Protein AF-A0A557SV27-F1 (afdb_monomer_lite)

Radius of gyration: 22.29 Å; chains: 1; bounding box: 53×57×61 Å

Structure (mmCIF, N/CA/C/O backbone):
data_AF-A0A557SV27-F1
#
_entry.id   AF-A0A557SV27-F1
#
loop_
_atom_site.group_PDB
_atom_site.id
_atom_site.type_symbol
_atom_site.label_atom_id
_atom_site.label_alt_id
_atom_site.label_comp_id
_atom_site.label_asym_id
_atom_site.label_entity_id
_atom_site.label_seq_id
_atom_site.pdbx_PDB_ins_code
_atom_site.Cartn_x
_atom_site.Cartn_y
_atom_site.Cartn_z
_atom_site.occupancy
_atom_site.B_iso_or_equiv
_atom_site.auth_seq_id
_atom_site.auth_comp_id
_atom_site.auth_asym_id
_atom_site.auth_atom_id
_atom_site.pdbx_PDB_model_num
ATOM 1 N N . MET A 1 1 ? 27.509 -30.584 -3.962 1.00 36.81 1 MET A N 1
ATOM 2 C CA . MET A 1 1 ? 26.114 -30.504 -3.483 1.00 36.81 1 MET A CA 1
ATOM 3 C C . MET A 1 1 ? 25.933 -29.155 -2.811 1.00 36.81 1 MET A C 1
ATOM 5 O O . MET A 1 1 ? 26.308 -28.991 -1.659 1.00 36.81 1 MET A O 1
ATOM 9 N N . THR A 1 2 ? 25.487 -28.157 -3.565 1.00 42.62 2 THR A N 1
ATOM 10 C CA . THR A 1 2 ? 25.115 -26.841 -3.038 1.00 42.62 2 THR A CA 1
ATOM 11 C C . THR A 1 2 ? 23.662 -26.924 -2.599 1.00 42.62 2 THR A C 1
ATOM 13 O O . THR A 1 2 ? 22.786 -27.169 -3.422 1.00 42.62 2 THR A O 1
ATOM 16 N N . ASN A 1 3 ? 23.416 -26.784 -1.298 1.00 42.44 3 ASN A N 1
ATOM 17 C CA . ASN A 1 3 ? 22.067 -26.654 -0.760 1.00 42.44 3 ASN A CA 1
ATOM 18 C C . ASN A 1 3 ? 21.475 -25.338 -1.277 1.00 42.44 3 ASN A C 1
ATOM 20 O O . ASN A 1 3 ? 21.718 -24.278 -0.700 1.00 42.44 3 ASN A O 1
ATOM 24 N N . GLU A 1 4 ? 20.729 -25.398 -2.377 1.00 45.53 4 GLU A N 1
ATOM 25 C CA . GLU A 1 4 ? 19.833 -24.320 -2.772 1.00 45.53 4 GLU A CA 1
ATOM 26 C C . GLU A 1 4 ? 18.736 -24.237 -1.713 1.00 45.53 4 GLU A C 1
ATOM 28 O O . GLU A 1 4 ? 17.783 -25.014 -1.684 1.00 45.53 4 GLU A O 1
ATOM 33 N N . VAL A 1 5 ? 18.921 -23.318 -0.766 1.00 47.03 5 VAL A N 1
ATOM 34 C CA . VAL A 1 5 ? 17.867 -22.923 0.160 1.00 47.03 5 VAL A CA 1
ATOM 35 C C . VAL A 1 5 ? 16.816 -22.222 -0.688 1.00 47.03 5 VAL A C 1
ATOM 37 O O . VAL A 1 5 ? 16.936 -21.029 -0.965 1.00 47.03 5 VAL A O 1
ATOM 40 N N . ASN A 1 6 ? 15.818 -22.981 -1.131 1.00 43.72 6 ASN A N 1
ATOM 41 C CA . ASN A 1 6 ? 14.661 -22.467 -1.843 1.00 43.72 6 ASN A CA 1
ATOM 42 C C . ASN A 1 6 ? 13.860 -21.604 -0.856 1.00 43.72 6 ASN A C 1
ATOM 44 O O . ASN A 1 6 ? 13.035 -22.088 -0.083 1.00 43.72 6 ASN A O 1
ATOM 48 N N . ARG A 1 7 ? 14.234 -20.326 -0.752 1.00 56.03 7 ARG A N 1
ATOM 49 C CA . ARG A 1 7 ? 13.518 -19.350 0.064 1.00 56.03 7 ARG A CA 1
ATOM 50 C C . ARG A 1 7 ? 12.345 -18.873 -0.773 1.00 56.03 7 ARG A C 1
ATOM 52 O O . ARG A 1 7 ? 12.474 -17.900 -1.510 1.00 56.03 7 ARG A O 1
ATOM 59 N N . ASP A 1 8 ? 11.219 -19.560 -0.642 1.00 65.19 8 ASP A N 1
ATOM 60 C CA . ASP A 1 8 ? 9.940 -19.075 -1.150 1.00 65.19 8 ASP A CA 1
ATOM 61 C C . ASP A 1 8 ? 9.591 -17.780 -0.411 1.00 65.19 8 ASP A C 1
ATOM 63 O O . ASP A 1 8 ? 9.052 -17.774 0.699 1.00 65.19 8 ASP A O 1
ATOM 67 N N . PHE A 1 9 ? 9.983 -16.647 -0.988 1.00 68.44 9 PHE A N 1
ATOM 68 C CA . PHE A 1 9 ? 9.622 -15.348 -0.452 1.00 68.44 9 PHE A CA 1
ATOM 69 C C . PHE A 1 9 ? 8.210 -14.988 -0.925 1.00 68.44 9 PHE A C 1
ATOM 71 O O . PHE A 1 9 ? 7.970 -14.926 -2.132 1.00 68.44 9 PHE A O 1
ATOM 78 N N . PRO A 1 10 ? 7.267 -14.715 -0.007 1.00 81.00 10 PRO A N 1
ATOM 79 C CA . PRO A 1 10 ? 5.900 -14.405 -0.392 1.00 81.00 10 PRO A CA 1
ATOM 80 C C . PRO A 1 10 ? 5.831 -13.028 -1.057 1.00 81.00 10 PRO A C 1
ATOM 82 O O . PRO A 1 10 ? 6.252 -12.032 -0.468 1.00 81.00 10 PRO A O 1
ATOM 85 N N . LEU A 1 11 ? 5.223 -12.965 -2.245 1.00 86.69 11 LEU A N 1
ATOM 86 C CA . LEU A 1 11 ? 4.932 -11.711 -2.956 1.00 86.69 11 LEU A CA 1
ATOM 87 C C . LEU A 1 11 ? 3.959 -10.813 -2.175 1.00 86.69 11 LEU A C 1
ATOM 89 O O . LEU A 1 11 ? 4.025 -9.590 -2.253 1.00 86.69 11 LEU A O 1
ATOM 93 N N . LYS A 1 12 ? 3.081 -11.419 -1.370 1.00 91.94 12 LYS A N 1
ATOM 94 C CA . LYS A 1 12 ? 2.165 -10.739 -0.447 1.00 91.94 12 LYS A CA 1
ATOM 95 C C . LYS A 1 12 ? 2.613 -10.987 0.994 1.00 91.94 12 LYS A C 1
ATOM 97 O O . LYS A 1 12 ? 2.053 -11.851 1.675 1.00 91.94 12 LYS A O 1
ATOM 102 N N . PRO A 1 13 ? 3.666 -10.310 1.484 1.00 90.75 13 PRO A N 1
ATOM 103 C CA . PRO A 1 13 ? 4.139 -10.536 2.838 1.00 90.75 13 PRO A CA 1
ATOM 104 C C . PRO A 1 13 ? 3.052 -10.170 3.853 1.00 90.75 13 PRO A C 1
ATOM 106 O O . PRO A 1 13 ? 2.389 -9.139 3.736 1.00 90.75 13 PRO A O 1
ATOM 109 N N . SER A 1 14 ? 2.915 -10.982 4.901 1.00 91.81 14 SER A N 1
ATOM 110 C CA . SER A 1 14 ? 2.077 -10.615 6.043 1.00 91.81 14 SER A CA 1
ATOM 111 C C . SER A 1 14 ? 2.648 -9.368 6.725 1.00 91.81 14 SER A C 1
ATOM 113 O O . SER A 1 14 ? 3.847 -9.310 7.047 1.00 91.81 14 SER A O 1
ATOM 115 N N . VAL A 1 15 ? 1.794 -8.363 6.925 1.00 93.00 15 VAL A N 1
ATOM 116 C CA . VAL A 1 15 ? 2.118 -7.130 7.647 1.00 93.00 15 VAL A CA 1
ATOM 117 C C . VAL A 1 15 ? 1.097 -6.943 8.761 1.00 93.00 15 VAL A C 1
ATOM 119 O O . VAL A 1 15 ? -0.081 -6.695 8.512 1.00 93.00 15 VAL A O 1
ATOM 122 N N . ARG A 1 16 ? 1.564 -7.054 10.003 1.00 93.25 16 ARG A N 1
ATOM 123 C CA . ARG A 1 16 ? 0.795 -6.751 11.209 1.00 93.25 16 ARG A CA 1
ATOM 124 C C . ARG A 1 16 ? 1.691 -5.989 12.174 1.00 93.25 16 ARG A C 1
ATOM 126 O O . ARG A 1 16 ? 2.829 -6.394 12.407 1.00 93.25 16 ARG A O 1
ATOM 133 N N . ILE A 1 17 ? 1.197 -4.870 12.687 1.00 90.94 17 ILE A N 1
ATOM 134 C CA . ILE A 1 17 ? 1.927 -3.965 13.575 1.00 90.94 17 ILE A CA 1
ATOM 135 C C . ILE A 1 17 ? 0.939 -3.492 14.641 1.00 90.94 17 ILE A C 1
ATOM 137 O O . ILE A 1 17 ? 0.019 -2.732 14.349 1.00 90.94 17 ILE A O 1
ATOM 141 N N . GLY A 1 18 ? 1.097 -3.988 15.870 1.00 88.25 18 GLY A N 1
ATOM 142 C CA . GLY A 1 18 ? 0.111 -3.775 16.931 1.00 88.25 18 GLY A CA 1
ATOM 143 C C . GLY A 1 18 ? -1.279 -4.271 16.513 1.00 88.25 18 GLY A C 1
ATOM 144 O O . GLY A 1 18 ? -1.437 -5.416 16.070 1.00 88.25 18 GLY A O 1
ATOM 145 N N . SER A 1 19 ? -2.270 -3.389 16.627 1.00 90.75 19 SER A N 1
ATOM 146 C CA . SER A 1 19 ? -3.653 -3.638 16.202 1.00 90.75 19 SER A CA 1
ATOM 147 C C . SER A 1 19 ? -3.887 -3.398 14.709 1.00 90.75 19 SER A C 1
ATOM 149 O O . SER A 1 19 ? -4.969 -3.689 14.217 1.00 90.75 19 SER A O 1
ATOM 151 N N . TYR A 1 20 ? -2.896 -2.921 13.956 1.00 93.00 20 TYR A N 1
ATOM 152 C CA . TYR A 1 20 ? -3.034 -2.723 12.517 1.00 93.00 20 TYR A CA 1
ATOM 153 C C . TYR A 1 20 ? -2.603 -3.962 11.739 1.00 93.00 20 TYR A C 1
ATOM 155 O O . TYR A 1 20 ? -1.602 -4.609 12.067 1.00 93.00 20 TYR A O 1
ATOM 163 N N . PHE A 1 21 ? -3.322 -4.277 10.668 1.00 95.12 21 PHE A N 1
ATOM 164 C CA . PHE A 1 21 ? -2.936 -5.301 9.706 1.00 95.12 21 PHE A CA 1
ATOM 165 C C . PHE A 1 21 ? -3.195 -4.829 8.280 1.00 95.12 21 PHE A C 1
ATOM 167 O O . PHE A 1 21 ? -4.160 -4.119 8.009 1.00 95.12 21 PHE A O 1
ATOM 174 N N . PHE A 1 22 ? -2.310 -5.215 7.368 1.00 96.12 22 PHE A N 1
ATOM 175 C CA . PHE A 1 22 ? -2.458 -4.894 5.957 1.00 96.12 22 PHE A CA 1
ATOM 176 C C . PHE A 1 22 ? -3.243 -5.998 5.255 1.00 96.12 22 PHE A C 1
ATOM 178 O O . PHE A 1 22 ? -2.854 -7.169 5.300 1.00 96.12 22 PHE A O 1
ATOM 185 N N . LYS A 1 23 ? -4.339 -5.620 4.603 1.00 96.31 23 LYS A N 1
ATOM 186 C CA . LYS A 1 23 ? -5.125 -6.490 3.738 1.00 96.31 23 LYS A CA 1
ATOM 187 C C . LYS A 1 23 ? -4.741 -6.199 2.293 1.00 96.31 23 LYS A C 1
ATOM 189 O O . LYS A 1 23 ? -5.040 -5.125 1.779 1.00 96.31 23 LYS A O 1
ATOM 194 N N . TRP A 1 24 ? -4.093 -7.167 1.655 1.00 96.00 24 TRP A N 1
ATOM 195 C CA . TRP A 1 24 ? -3.789 -7.115 0.227 1.00 96.00 24 TRP A CA 1
ATOM 196 C C . TRP A 1 24 ? -5.070 -7.072 -0.610 1.00 96.00 24 TRP A C 1
ATOM 198 O O . TRP A 1 24 ? -6.106 -7.591 -0.189 1.00 96.00 24 TRP A O 1
ATOM 208 N N . SER A 1 25 ? -4.999 -6.460 -1.788 1.00 94.31 25 SER A N 1
ATOM 209 C CA . SER A 1 25 ? -6.075 -6.537 -2.769 1.00 94.31 25 SER A CA 1
ATOM 210 C C . SER A 1 25 ? -6.218 -7.977 -3.278 1.00 94.31 25 SER A C 1
ATOM 212 O O . SER A 1 25 ? -5.272 -8.766 -3.307 1.00 94.31 25 SER A O 1
ATOM 214 N N . ASP A 1 26 ? -7.412 -8.358 -3.714 1.00 89.38 26 ASP A N 1
ATOM 215 C CA . ASP A 1 26 ? -7.598 -9.689 -4.299 1.00 89.38 26 ASP A CA 1
ATOM 216 C C . ASP A 1 26 ? -6.991 -9.763 -5.713 1.00 89.38 26 ASP A C 1
ATOM 218 O O . ASP A 1 26 ? -6.515 -10.813 -6.137 1.00 89.38 26 ASP A O 1
ATOM 222 N N . ASN A 1 27 ? -6.916 -8.618 -6.404 1.00 86.19 27 ASN A N 1
ATOM 223 C CA . ASN A 1 27 ? -6.491 -8.516 -7.803 1.00 86.19 27 ASN A CA 1
ATOM 224 C C . ASN A 1 27 ? -5.009 -8.139 -7.992 1.00 86.19 27 ASN A C 1
ATOM 226 O O . ASN A 1 27 ? -4.564 -8.005 -9.130 1.00 86.19 27 ASN A O 1
ATOM 230 N N . ASP A 1 28 ? -4.246 -7.916 -6.916 1.00 83.06 28 ASP A N 1
ATOM 231 C CA . ASP A 1 28 ? -2.841 -7.504 -7.022 1.00 83.06 28 ASP A CA 1
ATOM 232 C C . ASP A 1 28 ? -1.860 -8.691 -7.041 1.00 83.06 28 ASP A C 1
ATOM 234 O O . ASP A 1 28 ? -2.143 -9.766 -6.509 1.00 83.06 28 ASP A O 1
ATOM 238 N N . TYR A 1 29 ? -0.677 -8.473 -7.625 1.00 83.12 29 TYR A N 1
ATOM 239 C CA . TYR A 1 29 ? 0.414 -9.458 -7.692 1.00 83.12 29 TYR A CA 1
ATOM 240 C C . TYR A 1 29 ? 1.388 -9.391 -6.503 1.00 83.12 29 TYR A C 1
ATOM 242 O O . TYR A 1 29 ? 2.344 -10.161 -6.445 1.00 83.12 29 TYR A O 1
ATOM 250 N N . GLY A 1 30 ? 1.161 -8.493 -5.548 1.00 89.06 30 GLY A N 1
ATOM 251 C CA . GLY A 1 30 ? 2.041 -8.223 -4.425 1.00 89.06 30 GLY A CA 1
ATOM 252 C C . GLY A 1 30 ? 3.166 -7.247 -4.763 1.00 89.06 30 GLY A C 1
ATOM 253 O O . GLY A 1 30 ? 3.048 -6.363 -5.618 1.00 89.06 30 GLY A O 1
ATOM 254 N N . ILE A 1 31 ? 4.272 -7.409 -4.048 1.00 92.06 31 ILE A N 1
ATOM 255 C CA . ILE A 1 31 ? 5.509 -6.644 -4.194 1.00 92.06 31 ILE A CA 1
ATOM 256 C C . ILE A 1 31 ? 6.696 -7.590 -4.340 1.00 92.06 31 ILE A C 1
ATOM 258 O O . ILE A 1 31 ? 6.636 -8.765 -3.967 1.00 92.06 31 ILE A O 1
ATOM 262 N N . CYS A 1 32 ? 7.807 -7.069 -4.854 1.00 91.06 32 CYS A N 1
ATOM 263 C CA . CYS A 1 32 ? 9.027 -7.858 -4.948 1.00 91.06 32 CYS A CA 1
ATOM 264 C C . CYS A 1 32 ? 9.509 -8.267 -3.537 1.00 91.06 32 CYS A C 1
ATOM 266 O O . CYS A 1 32 ? 9.433 -7.470 -2.594 1.00 91.06 32 CYS A O 1
ATOM 268 N N . PRO A 1 33 ? 10.071 -9.470 -3.334 1.00 91.12 33 PRO A N 1
ATOM 269 C CA . PRO A 1 33 ? 10.657 -9.846 -2.048 1.00 91.12 33 PRO A CA 1
ATOM 270 C C . PRO A 1 33 ? 11.665 -8.830 -1.489 1.00 91.12 33 PRO A C 1
ATOM 272 O O . PRO A 1 33 ? 11.671 -8.560 -0.287 1.00 91.12 33 PRO A O 1
ATOM 275 N N . SER A 1 34 ? 12.465 -8.198 -2.356 1.00 92.12 34 SER A N 1
ATOM 276 C CA . SER A 1 34 ? 13.435 -7.161 -1.974 1.00 92.12 34 SER A CA 1
ATOM 277 C C . SER A 1 34 ? 12.786 -5.866 -1.465 1.00 92.12 34 SER A C 1
ATOM 279 O O . SER A 1 34 ? 13.410 -5.105 -0.723 1.00 92.12 34 SER A O 1
ATOM 281 N N . GLU A 1 35 ? 11.529 -5.619 -1.829 1.00 93.44 35 GLU A N 1
ATOM 282 C CA . GLU A 1 35 ? 10.732 -4.454 -1.438 1.00 93.44 35 GLU A CA 1
ATOM 283 C C . GLU A 1 35 ? 10.062 -4.644 -0.068 1.00 93.44 35 GLU A C 1
ATOM 285 O O . GLU A 1 35 ? 9.736 -3.673 0.618 1.00 93.44 35 GLU A O 1
ATOM 290 N N . SER A 1 36 ? 9.899 -5.894 0.374 1.00 92.94 36 SER A N 1
ATOM 291 C CA . SER A 1 36 ? 9.094 -6.259 1.545 1.00 92.94 36 SER A CA 1
ATOM 292 C C . SER A 1 36 ? 9.514 -5.554 2.835 1.00 92.94 36 SER A C 1
ATOM 294 O O . SER A 1 36 ? 8.664 -5.107 3.607 1.00 92.94 36 SER A O 1
ATOM 296 N N . SER A 1 37 ? 10.820 -5.444 3.089 1.00 93.44 37 SER A N 1
ATOM 297 C CA . SER A 1 37 ? 11.332 -4.774 4.291 1.00 93.44 37 SER A CA 1
ATOM 298 C C . SER A 1 37 ? 11.035 -3.272 4.267 1.00 93.44 37 SER A C 1
ATOM 300 O O . SER A 1 37 ? 10.540 -2.718 5.250 1.00 93.44 37 SER A O 1
ATOM 302 N N . ALA A 1 38 ? 11.262 -2.624 3.121 1.00 95.06 38 ALA A N 1
ATOM 303 C CA . ALA A 1 38 ? 10.998 -1.202 2.945 1.00 95.06 38 ALA A CA 1
ATOM 304 C C . ALA A 1 38 ? 9.504 -0.888 3.090 1.00 95.06 38 ALA A C 1
ATOM 306 O O . ALA A 1 38 ? 9.144 0.026 3.828 1.00 95.06 38 ALA A O 1
ATOM 307 N N . PHE A 1 39 ? 8.636 -1.701 2.485 1.00 95.62 39 PHE A N 1
ATOM 308 C CA . PHE A 1 39 ? 7.188 -1.551 2.598 1.00 95.62 39 PHE A CA 1
ATOM 309 C C . PHE A 1 39 ? 6.693 -1.703 4.046 1.00 95.62 39 PHE A C 1
ATOM 311 O O . PHE A 1 39 ? 5.962 -0.853 4.555 1.00 95.62 39 PHE A O 1
ATOM 318 N N . LYS A 1 40 ? 7.159 -2.733 4.767 1.00 95.00 40 LYS A N 1
ATOM 319 C CA . LYS A 1 40 ? 6.837 -2.917 6.195 1.00 95.00 40 LYS A CA 1
ATOM 320 C C . LYS A 1 40 ? 7.311 -1.744 7.049 1.00 95.00 40 LYS A C 1
ATOM 322 O O . LYS A 1 40 ? 6.606 -1.323 7.965 1.00 95.00 40 LYS A O 1
ATOM 327 N N . ASN A 1 41 ? 8.502 -1.221 6.765 1.00 95.50 41 ASN A N 1
ATOM 328 C CA . ASN A 1 41 ? 9.048 -0.068 7.474 1.00 95.50 41 ASN A CA 1
ATOM 329 C C . ASN A 1 41 ? 8.250 1.202 7.180 1.00 95.50 41 ASN A C 1
ATOM 331 O O . ASN A 1 41 ? 8.012 1.975 8.104 1.00 95.50 41 ASN A O 1
ATOM 335 N N . PHE A 1 42 ? 7.801 1.393 5.939 1.00 95.62 42 PHE A N 1
ATOM 336 C CA . PHE A 1 42 ? 6.935 2.504 5.571 1.00 95.62 42 PHE A CA 1
ATOM 337 C C . PHE A 1 42 ? 5.640 2.480 6.390 1.00 95.62 42 PHE A C 1
ATOM 339 O O . PHE A 1 42 ? 5.370 3.438 7.110 1.00 95.62 42 PHE A O 1
ATOM 346 N N . ILE A 1 43 ? 4.916 1.355 6.410 1.00 95.00 43 ILE A N 1
ATOM 347 C CA . ILE A 1 43 ? 3.696 1.210 7.226 1.00 95.00 43 ILE A CA 1
ATOM 348 C C . ILE A 1 43 ? 3.993 1.476 8.709 1.00 95.00 43 ILE A C 1
ATOM 350 O O . ILE A 1 43 ? 3.262 2.220 9.360 1.00 95.00 43 ILE A O 1
ATOM 354 N N . ARG A 1 44 ? 5.095 0.931 9.246 1.00 95.06 44 ARG A N 1
ATOM 355 C CA . ARG A 1 44 ? 5.477 1.143 10.653 1.00 95.06 44 ARG A CA 1
ATOM 356 C C . ARG A 1 44 ? 5.656 2.622 10.997 1.00 95.06 44 ARG A C 1
ATOM 358 O O . ARG A 1 44 ? 5.215 3.039 12.061 1.00 95.06 44 ARG A O 1
ATOM 365 N N . LYS A 1 45 ? 6.295 3.399 10.118 1.00 94.00 45 LYS A N 1
ATOM 366 C CA . LYS A 1 45 ? 6.487 4.847 10.306 1.00 94.00 45 LYS A CA 1
ATOM 367 C C . LYS A 1 45 ? 5.163 5.613 10.252 1.00 94.00 45 LYS A C 1
ATOM 369 O O . LYS A 1 45 ? 5.042 6.641 10.907 1.00 94.00 45 LYS A O 1
ATOM 374 N N . MET A 1 46 ? 4.200 5.137 9.461 1.00 91.38 46 MET A N 1
ATOM 375 C CA . MET A 1 46 ? 2.931 5.835 9.248 1.00 91.38 46 MET A CA 1
ATOM 376 C C . MET A 1 46 ? 1.921 5.614 10.373 1.00 91.38 46 MET A C 1
ATOM 378 O O . MET A 1 46 ? 1.113 6.500 10.619 1.00 91.38 46 MET A O 1
ATOM 382 N N . ILE A 1 47 ? 1.972 4.487 11.089 1.00 91.56 47 ILE A N 1
ATOM 383 C CA . ILE A 1 47 ? 1.005 4.179 12.158 1.00 91.56 47 ILE A CA 1
ATOM 384 C C . ILE A 1 47 ? 0.885 5.294 13.214 1.00 91.56 47 ILE A C 1
ATOM 386 O O . ILE A 1 47 ? -0.237 5.742 13.437 1.00 91.56 47 ILE A O 1
ATOM 390 N N . PRO A 1 48 ? 1.973 5.829 13.802 1.00 89.62 48 PRO A N 1
ATOM 391 C CA . PRO A 1 48 ? 1.853 6.928 14.765 1.00 89.62 48 PRO A CA 1
ATOM 392 C C . PRO A 1 48 ? 1.216 8.196 14.173 1.00 89.62 48 PRO A C 1
ATOM 394 O O . PRO A 1 48 ? 0.488 8.912 14.857 1.00 89.62 48 PRO A O 1
ATOM 397 N N . LEU A 1 49 ? 1.469 8.474 12.888 1.00 85.12 49 LEU A N 1
ATOM 398 C CA . LEU A 1 49 ? 0.878 9.617 12.184 1.00 85.12 49 LEU A CA 1
ATOM 399 C C . LEU A 1 49 ? -0.621 9.409 11.953 1.00 85.12 49 LEU A C 1
ATOM 401 O O . LEU A 1 49 ? -1.400 10.343 12.121 1.00 85.12 49 LEU A O 1
ATOM 405 N N . LEU A 1 50 ? -1.021 8.182 11.611 1.00 86.44 50 LEU A N 1
ATOM 406 C CA . LEU A 1 50 ? -2.421 7.793 11.470 1.00 86.44 50 LEU A CA 1
ATOM 407 C C . LEU A 1 50 ? -3.161 7.918 12.799 1.00 86.44 50 LEU A C 1
ATOM 409 O O . LEU A 1 50 ? -4.231 8.509 12.838 1.00 86.44 50 LEU A O 1
ATOM 413 N N . GLU A 1 51 ? -2.583 7.432 13.896 1.00 87.31 51 GLU A N 1
ATOM 414 C CA . GLU A 1 51 ? -3.178 7.561 15.231 1.00 87.31 51 GLU A CA 1
ATOM 415 C C . GLU A 1 51 ? -3.374 9.029 15.621 1.00 87.31 51 GLU A C 1
ATOM 417 O O . GLU A 1 51 ? -4.440 9.409 16.106 1.00 87.31 51 GLU A O 1
ATOM 422 N N . HIS A 1 52 ? -2.382 9.880 15.349 1.00 83.94 52 HIS A N 1
ATOM 423 C CA . HIS A 1 52 ? -2.501 11.315 15.583 1.00 83.94 52 HIS A CA 1
ATOM 424 C C . HIS A 1 52 ? -3.602 11.955 14.724 1.00 83.94 52 HIS A C 1
ATOM 426 O O . HIS A 1 52 ? -4.434 12.696 15.245 1.00 83.94 52 HIS A O 1
ATOM 432 N N . TYR A 1 53 ? -3.647 11.629 13.430 1.00 79.69 53 TYR A N 1
ATOM 433 C CA . TYR A 1 53 ? -4.649 12.146 12.500 1.00 79.69 53 TYR A CA 1
ATOM 434 C C . TYR A 1 53 ? -6.074 11.720 12.879 1.00 79.69 53 TYR A C 1
ATOM 436 O O . TYR A 1 53 ? -6.975 12.552 12.938 1.00 79.69 53 TYR A O 1
ATOM 444 N N . MET A 1 54 ? -6.270 10.448 13.229 1.00 78.25 54 MET A N 1
ATOM 445 C CA . MET A 1 54 ? -7.562 9.927 13.685 1.00 78.25 54 MET A CA 1
ATOM 446 C C . MET A 1 54 ? -8.019 10.576 14.985 1.00 78.25 54 MET A C 1
ATOM 448 O O . MET A 1 54 ? -9.209 10.819 15.163 1.00 78.25 54 MET A O 1
ATOM 452 N N . ASN A 1 55 ? -7.095 10.866 15.904 1.00 80.06 55 ASN A N 1
ATOM 453 C CA . ASN A 1 55 ? -7.435 11.597 17.118 1.00 80.06 55 ASN A CA 1
ATOM 454 C C . ASN A 1 55 ? -7.969 12.990 16.774 1.00 80.06 55 ASN A C 1
ATOM 456 O O . ASN A 1 55 ? -9.029 13.347 17.276 1.00 80.06 55 ASN A O 1
ATOM 460 N N . ILE A 1 56 ? -7.303 13.732 15.882 1.00 74.88 56 ILE A N 1
ATOM 461 C CA . ILE A 1 56 ? -7.769 15.052 15.425 1.00 74.88 56 ILE A CA 1
ATOM 462 C C . ILE A 1 56 ? -9.180 14.955 14.829 1.00 74.88 56 ILE A C 1
ATOM 464 O O . ILE A 1 56 ? -10.072 15.666 15.289 1.00 74.88 56 ILE A O 1
ATOM 468 N N . LEU A 1 57 ? -9.408 14.023 13.895 1.00 70.38 57 LEU A N 1
ATOM 469 C CA . LEU A 1 57 ? -10.728 13.816 13.284 1.00 70.38 57 LEU A CA 1
ATOM 470 C C . LEU A 1 57 ? -11.813 13.505 14.331 1.00 70.38 57 LEU A C 1
ATOM 472 O O . LEU A 1 57 ? -12.875 14.122 14.344 1.00 70.38 57 LEU A O 1
ATOM 476 N N . ASN A 1 58 ? -11.528 12.598 15.270 1.00 69.75 58 ASN A N 1
ATOM 477 C CA . ASN A 1 58 ? -12.474 12.217 16.324 1.00 69.75 58 ASN A CA 1
ATOM 478 C C . ASN A 1 58 ? -12.759 13.347 17.333 1.00 69.75 58 ASN A C 1
ATOM 480 O O . ASN A 1 58 ? -13.819 13.350 17.969 1.00 69.75 58 ASN A O 1
ATOM 484 N N . PHE A 1 59 ? -11.815 14.269 17.547 1.00 64.25 59 PHE A N 1
ATOM 485 C CA . PHE A 1 59 ? -12.014 15.435 18.414 1.00 64.25 59 PHE A CA 1
ATOM 486 C C . PHE A 1 59 ? -12.936 16.475 17.767 1.00 64.25 59 PHE A C 1
ATOM 488 O O . PHE A 1 59 ? -13.755 17.076 18.468 1.00 64.25 59 PHE A O 1
ATOM 495 N N . GLU A 1 60 ? -12.847 16.658 16.452 1.00 60.28 60 GLU A N 1
ATOM 496 C CA . GLU A 1 60 ? -13.686 17.605 15.712 1.00 60.28 60 GLU A CA 1
ATOM 497 C C . GLU A 1 60 ? -15.147 17.163 15.632 1.00 60.28 60 GLU A C 1
ATOM 499 O O . GLU A 1 60 ? -16.039 17.980 15.865 1.00 60.28 60 GLU A O 1
ATOM 504 N N . ASP A 1 61 ? -15.407 15.867 15.438 1.00 58.91 61 ASP A N 1
ATOM 505 C CA . ASP A 1 61 ? -16.773 15.323 15.423 1.00 58.91 61 ASP A CA 1
ATOM 506 C C . ASP A 1 61 ? -17.517 15.519 16.759 1.00 58.91 61 ASP A C 1
ATOM 508 O O . ASP A 1 61 ? -18.745 15.642 16.791 1.00 58.91 61 ASP A O 1
ATOM 512 N N . LYS A 1 62 ? -16.794 15.575 17.888 1.00 60.56 62 LYS A N 1
ATOM 513 C CA . LYS A 1 62 ? -17.385 15.777 19.226 1.00 60.56 62 LYS A CA 1
ATOM 514 C C . LYS A 1 62 ? -17.624 17.249 19.560 1.00 60.56 62 LYS A C 1
ATOM 516 O O . LYS A 1 62 ? -18.597 17.568 20.244 1.00 60.56 62 LYS A O 1
ATOM 521 N N . ASN A 1 63 ? -16.771 18.148 19.074 1.00 56.53 63 ASN A N 1
ATOM 522 C CA . ASN A 1 63 ? -16.858 19.583 19.334 1.00 56.53 63 ASN A CA 1
ATOM 523 C C . ASN A 1 63 ? -17.519 20.307 18.151 1.00 56.53 63 ASN A C 1
ATOM 525 O O . ASN A 1 63 ? -16.881 21.033 17.393 1.00 56.53 63 ASN A O 1
ATOM 529 N N . ASN A 1 64 ? -18.845 20.166 18.055 1.00 53.97 64 ASN A N 1
ATOM 530 C CA . ASN A 1 64 ? -19.734 20.764 17.041 1.00 53.97 64 ASN A CA 1
ATOM 531 C C . ASN A 1 64 ? -19.679 22.314 16.904 1.00 53.97 64 ASN A C 1
ATOM 533 O O . ASN A 1 64 ? -20.479 22.893 16.166 1.00 53.97 64 ASN A O 1
ATOM 537 N N . SER A 1 65 ? -18.774 23.008 17.606 1.00 51.97 65 SER A N 1
ATOM 538 C CA . SER A 1 65 ? -18.582 24.464 17.556 1.00 51.97 65 SER A CA 1
ATOM 539 C C . SER A 1 65 ? -17.446 24.921 16.628 1.00 51.97 65 SER A C 1
ATOM 541 O O . SER A 1 65 ? -17.443 26.081 16.224 1.00 51.97 65 SER A O 1
ATOM 543 N N . GLN A 1 66 ? -16.526 24.040 16.215 1.00 51.44 66 GLN A N 1
ATOM 544 C CA . GLN A 1 66 ? -15.438 24.361 15.273 1.00 51.44 66 GLN A CA 1
ATOM 545 C C . GLN A 1 66 ? -15.758 23.949 13.831 1.00 51.44 66 GLN A C 1
ATOM 547 O O . GLN A 1 66 ? -14.898 23.519 13.068 1.00 51.44 66 GLN A O 1
ATOM 552 N N . LYS A 1 67 ? -17.007 24.169 13.413 1.00 47.28 67 LYS A N 1
ATOM 553 C CA . LYS A 1 67 ? -17.517 23.864 12.066 1.00 47.28 67 LYS A CA 1
ATOM 554 C C . LYS A 1 67 ? -16.780 24.555 10.905 1.00 47.28 67 LYS A C 1
ATOM 556 O O . LYS A 1 67 ? -17.170 24.354 9.768 1.00 47.28 67 LYS A O 1
ATOM 561 N N . ASN A 1 68 ? -15.746 25.364 11.135 1.00 45.97 68 ASN A N 1
ATOM 562 C CA . ASN A 1 68 ? -15.172 26.233 10.105 1.00 45.97 68 ASN A CA 1
ATOM 563 C C . ASN A 1 68 ? -13.694 25.991 9.763 1.00 45.97 68 ASN A C 1
ATOM 565 O O . ASN A 1 68 ? -13.221 26.661 8.852 1.00 45.97 68 ASN A O 1
ATOM 569 N N . LEU A 1 69 ? -12.962 25.073 10.414 1.00 47.75 69 LEU A N 1
ATOM 570 C CA . LEU A 1 69 ? -11.553 24.840 10.036 1.00 47.75 69 LEU A CA 1
ATOM 571 C C . LEU A 1 69 ? -11.346 23.722 9.000 1.00 47.75 69 LEU A C 1
ATOM 573 O O . LEU A 1 69 ? -10.423 23.825 8.200 1.00 47.75 69 LEU A O 1
ATOM 577 N N . LEU A 1 70 ? -12.212 22.703 8.966 1.00 48.94 70 LEU A N 1
ATOM 578 C CA . LEU A 1 70 ? -12.057 21.520 8.097 1.00 48.94 70 LEU A CA 1
ATOM 579 C C . LEU A 1 70 ? -13.276 21.212 7.212 1.00 48.94 70 LEU A C 1
ATOM 581 O O . LEU A 1 70 ? -13.326 20.189 6.532 1.00 48.94 70 LEU A O 1
ATOM 585 N N . ASN A 1 71 ? -14.237 22.139 7.139 1.00 44.78 71 ASN A N 1
ATOM 586 C CA . ASN A 1 71 ? -15.432 22.015 6.292 1.00 44.78 71 ASN A CA 1
ATOM 587 C C . ASN A 1 71 ? -15.140 22.007 4.775 1.00 44.78 71 ASN A C 1
ATOM 589 O O . ASN A 1 71 ? -16.041 21.734 3.977 1.00 44.78 71 ASN A O 1
ATOM 593 N N . ASP A 1 72 ? -13.888 22.222 4.368 1.00 49.56 72 ASP A N 1
ATOM 594 C CA . ASP A 1 72 ? -13.418 21.854 3.037 1.00 49.56 72 ASP A CA 1
ATOM 595 C C . ASP A 1 72 ? -13.182 20.339 2.989 1.00 49.56 72 ASP A C 1
ATOM 597 O O . ASP A 1 72 ? -12.098 19.832 3.279 1.00 49.56 72 ASP A O 1
ATOM 601 N N . LYS A 1 73 ? -14.239 19.617 2.600 1.00 49.84 73 LYS A N 1
ATOM 602 C CA . LYS A 1 73 ? -14.380 18.156 2.412 1.00 49.84 73 LYS A CA 1
ATOM 603 C C . LYS A 1 73 ? -13.376 17.494 1.434 1.00 49.84 73 LYS A C 1
ATOM 605 O O . LYS A 1 73 ? -13.756 16.627 0.652 1.00 49.84 73 LYS A O 1
ATOM 610 N N . 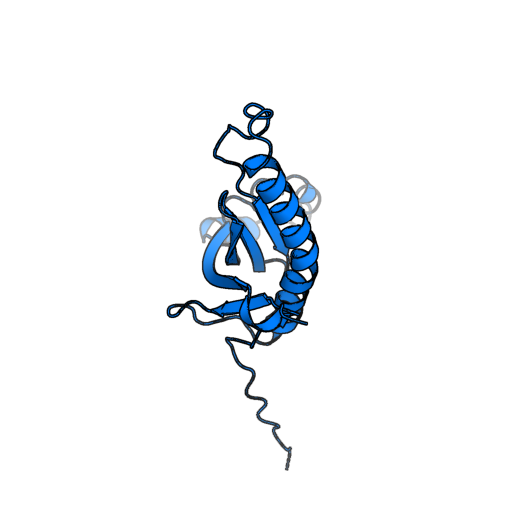LYS A 1 74 ? -12.108 17.906 1.411 1.00 54.28 74 LYS A N 1
ATOM 611 C CA . LYS A 1 74 ? -11.064 17.450 0.475 1.00 54.28 74 LYS A CA 1
ATOM 612 C C . LYS A 1 74 ? -9.696 17.242 1.127 1.00 54.28 74 LYS A C 1
ATOM 614 O O . LYS A 1 74 ? -8.682 17.276 0.433 1.00 54.28 74 LYS A O 1
ATOM 619 N N . HIS A 1 75 ? -9.632 17.035 2.438 1.00 59.53 75 HIS A N 1
ATOM 620 C CA . HIS A 1 75 ? -8.356 16.785 3.107 1.00 59.53 75 HIS A CA 1
ATOM 621 C C . HIS A 1 75 ? -7.954 15.321 2.921 1.00 59.53 75 HIS A C 1
ATOM 623 O O . HIS A 1 75 ? -8.059 14.500 3.821 1.00 59.53 75 HIS A O 1
ATOM 629 N N . HIS A 1 76 ? -7.535 15.000 1.700 1.00 75.62 76 HIS A N 1
ATOM 630 C CA . HIS A 1 76 ? -6.890 13.741 1.383 1.00 75.62 76 HIS A CA 1
ATOM 631 C C . HIS A 1 76 ? -5.401 13.864 1.687 1.00 75.62 76 HIS A C 1
ATOM 633 O O . HIS A 1 76 ? -4.721 14.723 1.121 1.00 75.62 76 HIS A O 1
ATOM 639 N N . ILE A 1 77 ? -4.878 13.004 2.556 1.00 84.88 77 ILE A N 1
ATOM 640 C CA . ILE A 1 77 ? -3.439 12.954 2.818 1.00 84.88 77 ILE A CA 1
ATOM 641 C C . ILE A 1 77 ? -2.816 11.971 1.833 1.00 84.88 77 ILE A C 1
ATOM 643 O O . ILE A 1 77 ? -3.233 10.820 1.739 1.00 84.88 77 ILE A O 1
ATOM 647 N N . CYS A 1 78 ? -1.796 12.426 1.109 1.00 90.56 78 CYS A N 1
ATOM 648 C CA . CYS A 1 78 ? -0.994 11.595 0.220 1.00 90.56 78 CYS A CA 1
ATOM 649 C C . CYS A 1 78 ? 0.461 11.639 0.685 1.00 90.56 78 CYS A C 1
ATOM 651 O O . CYS A 1 78 ? 1.071 12.709 0.716 1.00 90.56 78 CYS A O 1
ATOM 653 N N . ILE A 1 79 ? 1.014 10.485 1.050 1.00 92.31 79 ILE A N 1
ATOM 654 C CA . ILE A 1 79 ? 2.405 10.346 1.486 1.00 92.31 79 ILE A CA 1
ATOM 655 C C . ILE A 1 79 ? 3.113 9.378 0.546 1.00 92.31 79 ILE A C 1
ATOM 657 O O . ILE A 1 79 ? 2.606 8.293 0.267 1.00 92.31 79 ILE A O 1
ATOM 661 N N . VAL A 1 80 ? 4.294 9.770 0.071 1.00 93.88 80 VAL A N 1
ATOM 662 C CA . VAL A 1 80 ? 5.099 8.983 -0.868 1.00 93.88 80 VAL A CA 1
ATOM 663 C C . VAL A 1 80 ? 6.438 8.618 -0.229 1.00 93.88 80 VAL A C 1
ATOM 665 O O . VAL A 1 80 ? 7.206 9.505 0.133 1.00 93.88 80 VAL A O 1
ATOM 668 N N . GLU A 1 81 ? 6.735 7.322 -0.135 1.00 94.75 81 GLU A N 1
ATOM 669 C CA . GLU A 1 81 ? 8.040 6.790 0.278 1.00 94.75 81 GLU A CA 1
ATOM 670 C C . GLU A 1 81 ? 8.762 6.229 -0.952 1.00 94.75 81 GLU A C 1
ATOM 672 O O . GLU A 1 81 ? 8.318 5.264 -1.581 1.00 94.75 81 GLU A O 1
ATOM 677 N N . LYS A 1 82 ? 9.902 6.824 -1.300 1.00 94.25 82 LYS A N 1
ATOM 678 C CA . LYS A 1 82 ? 10.730 6.361 -2.416 1.00 94.25 82 LYS A CA 1
ATOM 679 C C . LYS A 1 82 ? 11.520 5.114 -2.004 1.00 94.25 82 LYS A C 1
ATOM 681 O O . LYS A 1 82 ? 12.307 5.177 -1.063 1.00 94.25 82 LYS A O 1
ATOM 686 N N . TYR A 1 83 ? 11.350 4.005 -2.727 1.00 93.06 83 TYR A N 1
ATOM 687 C CA . TYR A 1 83 ? 12.134 2.779 -2.524 1.00 93.06 83 TYR A CA 1
ATOM 688 C C . TYR A 1 83 ? 13.413 2.776 -3.368 1.00 93.06 83 TYR A C 1
ATOM 690 O O . TYR A 1 83 ? 14.498 2.499 -2.864 1.00 93.06 83 TYR A O 1
ATOM 698 N N . SER A 1 84 ? 13.295 3.111 -4.654 1.00 91.56 84 SER A N 1
ATOM 699 C CA . SER A 1 84 ? 14.413 3.166 -5.602 1.00 91.56 84 SER A CA 1
ATOM 700 C C . SER A 1 84 ? 14.268 4.371 -6.533 1.00 91.56 84 SER A C 1
ATOM 702 O O . SER A 1 84 ? 13.368 5.192 -6.363 1.00 91.56 84 SER A O 1
ATOM 704 N N . MET A 1 85 ? 15.148 4.519 -7.529 1.00 87.31 85 MET A N 1
ATOM 705 C CA . MET A 1 85 ? 15.004 5.586 -8.530 1.00 87.31 85 MET A CA 1
ATOM 706 C C . MET A 1 85 ? 13.653 5.542 -9.256 1.00 87.31 85 MET A C 1
ATOM 708 O O . MET A 1 85 ? 13.100 6.604 -9.539 1.00 87.31 85 MET A O 1
ATOM 712 N N . ASN A 1 86 ? 13.115 4.339 -9.476 1.00 91.19 86 ASN A N 1
ATOM 713 C CA . ASN A 1 86 ? 11.925 4.120 -10.294 1.00 91.1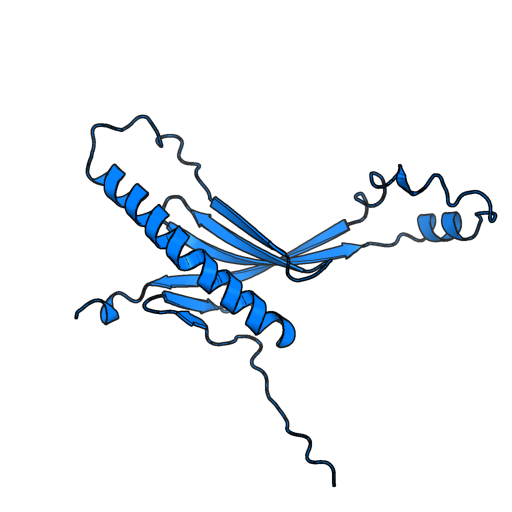9 86 ASN A CA 1
ATOM 714 C C . ASN A 1 86 ? 10.704 3.686 -9.480 1.00 91.19 86 ASN A C 1
ATOM 716 O O . ASN A 1 86 ? 9.590 3.872 -9.948 1.00 91.19 86 ASN A O 1
ATOM 720 N N . VAL A 1 87 ? 10.884 3.139 -8.275 1.00 93.81 87 VAL A N 1
ATOM 721 C CA . VAL A 1 87 ? 9.787 2.562 -7.482 1.00 93.81 87 VAL A CA 1
ATOM 722 C C . VAL A 1 87 ? 9.510 3.400 -6.240 1.00 93.81 87 VAL A C 1
ATOM 724 O O . VAL A 1 87 ? 10.432 3.752 -5.497 1.00 93.81 87 VAL A O 1
ATOM 727 N N . SER A 1 88 ? 8.233 3.682 -5.990 1.00 96.50 88 SER A N 1
ATOM 728 C CA . SER A 1 88 ? 7.750 4.366 -4.786 1.00 96.50 88 SER A CA 1
ATOM 729 C C . SER A 1 88 ? 6.504 3.686 -4.220 1.00 96.50 88 SER A C 1
ATOM 731 O O . SER A 1 88 ? 5.685 3.148 -4.964 1.00 96.50 88 SER A O 1
ATOM 733 N N . PHE A 1 89 ? 6.335 3.749 -2.903 1.00 97.00 89 PHE A N 1
ATOM 734 C CA . PHE A 1 89 ? 5.088 3.400 -2.230 1.00 97.00 89 PHE A CA 1
ATOM 735 C C . PHE A 1 89 ? 4.305 4.667 -1.929 1.00 97.00 89 PHE A C 1
ATOM 737 O O . PHE A 1 89 ? 4.871 5.665 -1.487 1.00 97.00 89 PHE A O 1
ATOM 744 N N . ILE A 1 90 ? 3.001 4.626 -2.162 1.00 96.06 90 ILE A N 1
ATOM 745 C CA . ILE A 1 90 ? 2.109 5.762 -1.955 1.00 96.06 90 ILE A CA 1
ATOM 746 C C . ILE A 1 90 ? 1.034 5.331 -0.969 1.00 96.06 90 ILE A C 1
ATOM 748 O O . ILE A 1 90 ? 0.312 4.375 -1.236 1.00 96.06 90 ILE A O 1
ATOM 752 N N . MET A 1 91 ? 0.914 6.047 0.142 1.00 95.38 91 MET A N 1
ATOM 753 C CA . MET A 1 91 ? -0.195 5.932 1.080 1.00 95.38 91 MET A CA 1
ATOM 754 C C . MET A 1 91 ? -1.174 7.076 0.835 1.00 95.38 91 MET A C 1
ATOM 756 O O . MET A 1 91 ? -0.773 8.237 0.744 1.00 95.38 91 MET A O 1
ATOM 760 N N . PHE A 1 92 ? -2.454 6.743 0.752 1.00 92.94 92 PHE A N 1
ATOM 761 C CA . PHE A 1 92 ? -3.549 7.689 0.635 1.00 92.94 92 PHE A CA 1
ATOM 762 C C . PHE A 1 92 ? -4.505 7.513 1.810 1.00 92.94 92 PHE A C 1
ATOM 764 O O . PHE A 1 92 ? -4.895 6.385 2.105 1.00 92.94 92 PHE A O 1
ATOM 771 N N . ILE A 1 93 ? -4.879 8.613 2.457 1.00 90.00 93 ILE A N 1
ATOM 772 C CA . ILE A 1 93 ? -5.862 8.641 3.540 1.00 90.00 93 ILE A CA 1
ATOM 773 C C . ILE A 1 93 ? -7.024 9.518 3.085 1.00 90.00 93 ILE A C 1
ATOM 775 O O . ILE A 1 93 ? -6.813 10.658 2.657 1.00 90.00 93 ILE A O 1
ATOM 779 N N . ASP A 1 94 ? -8.237 8.980 3.141 1.00 85.81 94 ASP A N 1
ATOM 780 C CA . ASP A 1 94 ? -9.448 9.748 2.867 1.00 85.81 94 ASP A CA 1
ATOM 781 C C . ASP A 1 94 ? -9.962 10.503 4.104 1.00 85.81 94 ASP A C 1
ATOM 783 O O . ASP A 1 94 ? -9.449 10.361 5.213 1.00 85.81 94 ASP A O 1
ATOM 787 N N . SER A 1 95 ? -10.995 11.322 3.910 1.00 78.25 95 SER A N 1
ATOM 788 C CA . SER A 1 95 ? -11.610 12.096 4.992 1.00 78.25 95 SER A CA 1
ATOM 789 C C . SER A 1 95 ? -12.307 11.235 6.052 1.00 78.25 95 SER A C 1
ATOM 791 O O . SER A 1 95 ? -12.574 11.730 7.141 1.00 78.25 95 SER A O 1
ATOM 793 N N . GLY A 1 96 ? -12.617 9.972 5.746 1.00 77.94 96 GLY A N 1
ATOM 794 C CA . GLY A 1 96 ? -13.140 8.992 6.699 1.00 77.94 96 GLY A CA 1
ATOM 795 C C . GLY A 1 96 ? -12.044 8.208 7.426 1.00 77.94 96 GLY A C 1
ATOM 796 O O . GLY A 1 96 ? -12.355 7.361 8.262 1.00 77.94 96 GLY A O 1
ATOM 797 N N . GLY A 1 97 ? -10.771 8.467 7.112 1.00 80.25 97 GLY A N 1
ATOM 798 C CA . GLY A 1 97 ? -9.626 7.768 7.676 1.00 80.25 97 GLY A CA 1
ATOM 799 C C . GLY A 1 97 ? -9.264 6.449 6.978 1.00 80.25 97 GLY A C 1
ATOM 800 O O . GLY A 1 97 ? -8.322 5.767 7.397 1.00 80.25 97 GLY A O 1
ATOM 801 N N . SER A 1 98 ? -9.953 6.068 5.901 1.00 88.00 98 SER A N 1
ATOM 802 C CA . SER A 1 98 ? -9.599 4.870 5.134 1.00 88.00 98 SER A CA 1
ATOM 803 C C . SER A 1 98 ? -8.204 5.043 4.548 1.00 88.00 98 SER A C 1
ATOM 805 O O . SER A 1 98 ? -7.917 6.040 3.885 1.00 88.00 98 SER A O 1
ATOM 807 N N . THR A 1 99 ? -7.330 4.068 4.799 1.00 93.56 99 THR A N 1
ATOM 808 C CA . THR A 1 99 ? -5.915 4.142 4.426 1.00 93.56 99 THR A CA 1
ATOM 809 C C . THR A 1 99 ? -5.588 3.096 3.364 1.00 93.56 99 THR A C 1
ATOM 811 O O . THR A 1 99 ? -5.611 1.893 3.630 1.00 93.56 99 THR A O 1
ATOM 814 N N . VAL A 1 100 ? -5.238 3.560 2.167 1.00 95.06 100 VAL A N 1
ATOM 815 C CA . VAL A 1 100 ? -4.998 2.737 0.975 1.00 95.06 100 VAL A CA 1
ATOM 816 C C . VAL A 1 100 ? -3.555 2.889 0.506 1.00 95.06 100 VAL A C 1
ATOM 818 O O . VAL A 1 100 ? -3.009 3.993 0.500 1.00 95.06 100 VAL A O 1
ATOM 821 N N . PHE A 1 101 ? -2.935 1.793 0.074 1.00 96.31 101 PHE A N 1
ATOM 822 C CA . PHE A 1 101 ? -1.559 1.773 -0.410 1.00 96.31 101 PHE A CA 1
ATOM 823 C C . PHE A 1 101 ? -1.473 1.410 -1.889 1.00 96.31 101 PHE A C 1
ATOM 825 O O . PHE A 1 101 ? -2.164 0.516 -2.378 1.00 96.31 101 PHE A O 1
ATOM 832 N N . TYR A 1 102 ? -0.549 2.065 -2.581 1.00 95.75 102 TYR A N 1
ATOM 833 C CA . TYR A 1 102 ? -0.204 1.807 -3.971 1.00 95.75 102 TYR A CA 1
ATOM 834 C C . TYR A 1 102 ? 1.303 1.615 -4.122 1.00 95.75 102 TYR A C 1
ATOM 836 O O . TYR A 1 102 ? 2.090 2.214 -3.384 1.00 95.75 102 TYR A O 1
ATOM 844 N N . ARG A 1 103 ? 1.703 0.846 -5.133 1.00 95.19 103 ARG A N 1
ATOM 845 C CA . ARG A 1 103 ? 3.064 0.860 -5.676 1.00 95.19 103 ARG A CA 1
ATOM 846 C C . ARG A 1 103 ? 3.037 1.620 -6.992 1.00 95.19 103 ARG A C 1
ATOM 848 O O . ARG A 1 103 ? 2.187 1.362 -7.842 1.00 95.19 103 ARG A O 1
ATOM 855 N N . GLU A 1 104 ? 3.946 2.569 -7.133 1.00 95.19 104 GLU A N 1
ATOM 856 C CA . GLU A 1 104 ? 4.200 3.288 -8.374 1.00 95.19 104 GLU A CA 1
ATOM 857 C C . GLU A 1 104 ? 5.562 2.870 -8.923 1.00 95.19 104 GLU A C 1
ATOM 859 O O . GLU A 1 104 ? 6.552 2.870 -8.191 1.00 95.19 104 GLU A O 1
ATOM 864 N N . GLU A 1 105 ? 5.611 2.556 -10.213 1.00 94.56 105 GLU A N 1
ATOM 865 C CA . GLU A 1 105 ? 6.844 2.327 -10.957 1.00 94.56 105 GLU A CA 1
ATOM 866 C C . GLU A 1 105 ? 6.941 3.269 -12.149 1.00 94.56 105 GLU A C 1
ATOM 868 O O . GLU A 1 105 ? 5.992 3.402 -12.918 1.00 94.56 105 GLU A O 1
ATOM 873 N N . LYS A 1 106 ? 8.090 3.927 -12.292 1.00 92.31 106 LYS A N 1
ATOM 874 C CA . LYS A 1 106 ? 8.389 4.883 -13.357 1.00 92.31 106 LYS A CA 1
ATOM 875 C C . LYS A 1 106 ? 9.299 4.245 -14.395 1.00 92.31 106 LYS A C 1
ATOM 877 O O . LYS A 1 106 ? 10.348 3.702 -14.057 1.00 92.31 106 LYS A O 1
ATOM 882 N N . PHE A 1 107 ? 8.924 4.385 -15.658 1.00 87.06 107 PHE A N 1
ATOM 883 C CA . PHE A 1 107 ? 9.662 3.875 -16.804 1.00 87.06 107 PHE A CA 1
ATOM 884 C C . PHE A 1 107 ? 10.007 5.019 -17.747 1.00 87.06 107 PHE A C 1
ATOM 886 O O . PHE A 1 107 ? 9.191 5.913 -17.975 1.00 87.06 107 PHE A O 1
ATOM 893 N N . TYR A 1 108 ? 11.205 4.964 -18.319 1.00 82.81 108 TYR A N 1
ATOM 894 C CA . TYR A 1 108 ? 11.632 5.886 -19.363 1.00 82.81 108 TYR A CA 1
ATOM 895 C C . TYR A 1 108 ? 11.316 5.264 -20.719 1.00 82.81 108 TYR A C 1
ATOM 897 O O . TYR A 1 108 ? 11.879 4.231 -21.080 1.00 82.81 108 TYR A O 1
ATOM 905 N N . VAL A 1 109 ? 10.414 5.886 -21.470 1.00 78.00 109 VAL A N 1
ATOM 906 C CA . VAL A 1 109 ? 10.099 5.488 -22.840 1.00 78.00 109 VAL A CA 1
ATOM 907 C C . VAL A 1 109 ? 11.157 6.086 -23.759 1.00 78.00 109 VAL A C 1
ATOM 909 O O . VAL A 1 109 ? 11.187 7.294 -23.999 1.00 78.00 109 VAL A O 1
ATOM 912 N N . ARG A 1 110 ? 12.056 5.247 -24.274 1.00 69.25 110 ARG A N 1
ATOM 913 C CA . ARG A 1 110 ? 12.951 5.669 -25.354 1.00 69.25 110 ARG A CA 1
ATOM 914 C C . ARG A 1 110 ? 12.162 5.764 -26.657 1.00 69.25 110 ARG A C 1
ATOM 916 O O . ARG A 1 110 ? 11.268 4.964 -26.911 1.00 69.25 110 ARG A O 1
ATOM 923 N N . SER A 1 111 ? 12.481 6.774 -27.455 1.00 63.19 111 SER A N 1
ATOM 924 C CA . SER A 1 111 ? 11.957 6.956 -28.808 1.00 63.19 111 SER A CA 1
ATOM 925 C C . SER A 1 111 ? 13.140 6.879 -29.760 1.00 63.19 111 SER A C 1
ATOM 927 O O . SER A 1 111 ? 14.133 7.556 -29.507 1.00 63.19 111 SER A O 1
ATOM 929 N N . GLU A 1 112 ? 13.021 6.129 -30.861 1.00 60.47 112 GLU A N 1
ATOM 930 C CA . GLU A 1 112 ? 14.074 5.983 -31.888 1.00 60.47 112 GLU A CA 1
ATOM 931 C C . GLU A 1 112 ? 14.603 7.335 -32.404 1.00 60.47 112 GLU A C 1
ATOM 933 O O . GLU A 1 112 ? 15.753 7.457 -32.811 1.00 60.47 112 GLU A O 1
ATOM 938 N N . LYS A 1 113 ? 13.786 8.397 -32.354 1.00 59.00 113 LYS A N 1
ATOM 939 C CA . LYS A 1 113 ? 14.206 9.753 -32.747 1.00 59.00 113 LYS A CA 1
ATOM 940 C C . LYS A 1 113 ? 15.219 10.387 -31.787 1.00 59.00 113 LYS A C 1
ATOM 942 O O . LYS A 1 113 ? 15.901 11.323 -32.186 1.00 59.00 113 LYS A O 1
ATOM 947 N N . LEU A 1 114 ? 15.266 9.940 -30.532 1.00 55.03 114 LEU A N 1
ATOM 948 C CA . LEU A 1 114 ? 16.169 10.457 -29.503 1.00 55.03 114 LEU A CA 1
ATOM 949 C C . LEU A 1 114 ? 17.536 9.762 -29.561 1.00 55.03 114 LEU A C 1
ATOM 951 O O . LEU A 1 114 ? 18.548 10.433 -29.396 1.00 55.03 114 LEU A O 1
ATOM 955 N N . ASP A 1 115 ? 17.556 8.462 -29.867 1.00 52.31 115 ASP A N 1
ATOM 956 C CA . ASP A 1 115 ? 18.787 7.666 -29.948 1.00 52.31 115 ASP A CA 1
ATOM 957 C C . ASP A 1 115 ? 19.696 8.161 -31.097 1.00 52.31 115 ASP A C 1
ATOM 959 O O . ASP A 1 115 ? 20.890 8.381 -30.899 1.00 52.31 115 ASP A O 1
ATOM 963 N N . ASN A 1 116 ? 19.113 8.514 -32.252 1.00 52.59 116 ASN A N 1
ATOM 964 C CA . ASN A 1 116 ? 19.845 9.107 -33.387 1.00 52.59 116 ASN A CA 1
ATOM 965 C C . ASN A 1 116 ? 20.446 10.503 -33.089 1.00 52.59 116 ASN A C 1
ATOM 967 O O . ASN A 1 116 ? 21.328 10.965 -33.803 1.00 52.59 116 ASN A O 1
ATOM 971 N N . LEU A 1 117 ? 19.960 11.196 -32.053 1.00 53.72 117 LEU A N 1
ATOM 972 C CA . LEU A 1 117 ? 20.440 12.518 -31.617 1.00 53.72 117 LEU A CA 1
ATOM 973 C C . LEU A 1 117 ? 21.586 12.423 -30.593 1.00 53.72 117 LEU A C 1
ATOM 975 O O . LEU A 1 117 ? 22.258 13.426 -30.328 1.00 53.72 117 LEU A O 1
ATOM 979 N N . GLU A 1 118 ? 21.778 11.249 -29.986 1.00 53.66 118 GLU A N 1
ATOM 980 C CA . GLU A 1 118 ? 22.866 10.963 -29.046 1.00 53.66 118 GLU A CA 1
ATOM 981 C C . GLU A 1 118 ? 24.104 10.397 -29.759 1.00 53.66 118 GLU A C 1
ATOM 983 O O . GLU A 1 118 ? 25.219 10.714 -29.346 1.00 53.66 118 GLU A O 1
ATOM 988 N N . GLU A 1 119 ? 23.938 9.666 -30.868 1.00 51.00 119 GLU A N 1
ATOM 989 C CA . GLU A 1 119 ? 25.057 9.143 -31.676 1.00 51.00 119 GLU A CA 1
ATOM 990 C C . GLU A 1 119 ? 25.815 10.223 -32.481 1.00 51.00 119 GLU A C 1
ATOM 992 O O . GLU A 1 119 ? 26.981 10.029 -32.816 1.00 51.00 119 GLU A O 1
ATOM 997 N N . GLU A 1 120 ? 25.214 11.392 -32.738 1.00 50.53 120 G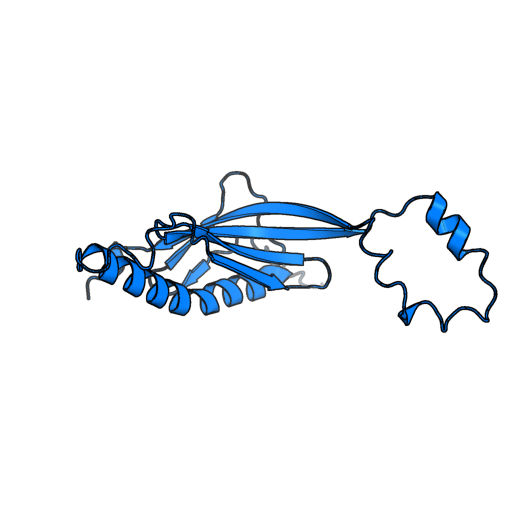LU A N 1
ATOM 998 C CA . GLU A 1 120 ? 25.847 12.497 -33.489 1.00 50.53 120 GLU A CA 1
ATOM 999 C C . GLU A 1 120 ? 26.681 13.477 -32.630 1.00 50.53 120 GLU A C 1
ATOM 1001 O O . GLU A 1 120 ? 27.219 14.457 -33.154 1.00 50.53 120 GLU A O 1
ATOM 1006 N N . LYS A 1 121 ? 26.805 13.281 -31.308 1.00 47.06 121 LYS A N 1
ATOM 1007 C CA . LYS A 1 121 ? 27.408 14.306 -30.432 1.00 47.06 121 LYS A CA 1
ATOM 1008 C C . LYS A 1 121 ? 28.898 14.111 -30.161 1.00 47.06 121 LYS A C 1
ATOM 1010 O O . LYS A 1 121 ? 29.319 13.346 -29.300 1.00 47.06 121 LYS A O 1
ATOM 1015 N N . ASP A 1 122 ? 29.657 14.949 -30.858 1.00 48.28 122 ASP A N 1
ATOM 1016 C CA . ASP A 1 122 ? 31.067 15.280 -30.674 1.00 48.28 122 ASP A CA 1
ATOM 1017 C C . ASP A 1 122 ? 31.442 15.610 -29.205 1.00 48.28 122 ASP A C 1
ATOM 1019 O O . ASP A 1 122 ? 30.662 16.199 -28.440 1.00 48.28 122 ASP A O 1
ATOM 1023 N N . HIS A 1 123 ? 32.674 15.253 -28.826 1.00 51.88 123 HIS A N 1
ATOM 1024 C CA . HIS A 1 123 ? 33.205 15.134 -27.456 1.00 51.88 123 HIS A CA 1
ATOM 1025 C C . HIS A 1 123 ? 33.201 16.419 -26.596 1.00 51.88 123 HIS A C 1
ATOM 1027 O O . HIS A 1 123 ? 33.545 16.365 -25.415 1.00 51.88 123 HIS A O 1
ATOM 1033 N N . ASN A 1 124 ? 32.778 17.568 -27.127 1.00 50.81 124 ASN A N 1
ATOM 1034 C CA . ASN A 1 124 ? 32.842 18.867 -26.443 1.00 50.81 124 ASN A CA 1
ATOM 1035 C C . ASN A 1 124 ? 31.513 19.349 -25.828 1.00 50.81 124 ASN A C 1
ATOM 1037 O O . ASN A 1 124 ? 31.469 20.428 -25.235 1.00 50.81 124 ASN A O 1
ATOM 1041 N N . THR A 1 125 ? 30.434 18.561 -25.896 1.00 47.53 125 THR A N 1
ATOM 1042 C CA . THR A 1 125 ? 29.085 19.005 -25.470 1.00 47.53 125 THR A CA 1
ATOM 1043 C C . THR A 1 125 ? 28.608 18.409 -24.137 1.00 47.53 125 THR A C 1
ATOM 1045 O O . THR A 1 125 ? 27.417 18.431 -23.830 1.00 47.53 125 THR A O 1
ATOM 1048 N N . LEU A 1 126 ? 29.516 17.893 -23.302 1.00 48.50 126 LEU A N 1
ATOM 1049 C CA . LEU A 1 126 ? 29.154 17.294 -22.006 1.00 48.50 126 LEU A CA 1
ATOM 1050 C C . LEU A 1 126 ? 28.784 18.330 -20.923 1.00 48.50 126 LEU A C 1
ATOM 1052 O O . LEU A 1 126 ? 28.159 17.990 -19.924 1.00 48.50 126 LEU A O 1
ATOM 1056 N N . VAL A 1 127 ? 29.140 19.606 -21.110 1.00 44.62 127 VAL A N 1
ATOM 1057 C CA . VAL A 1 127 ? 29.015 20.643 -20.062 1.00 44.62 127 VAL A CA 1
ATOM 1058 C C . VAL A 1 127 ? 27.641 21.341 -20.059 1.00 44.62 127 VAL A C 1
ATOM 1060 O O . VAL A 1 127 ? 27.291 22.017 -19.094 1.00 44.62 127 VAL A O 1
ATOM 1063 N N . LEU A 1 128 ? 26.807 21.148 -21.089 1.00 43.34 128 LEU A N 1
ATOM 1064 C CA . LEU A 1 128 ? 25.465 21.755 -21.159 1.00 43.34 128 LEU A CA 1
ATOM 1065 C C . LEU A 1 128 ? 24.328 20.837 -20.681 1.00 43.34 128 LEU A C 1
ATOM 1067 O O . LEU A 1 128 ? 23.237 21.328 -20.388 1.00 43.34 128 LEU A O 1
ATOM 1071 N N . GLN A 1 129 ? 24.570 19.533 -20.514 1.00 45.66 129 GLN A N 1
ATOM 1072 C CA . GLN A 1 129 ? 23.523 18.588 -20.100 1.00 45.66 129 GLN A CA 1
ATOM 1073 C C . GLN A 1 129 ? 23.065 18.764 -18.643 1.00 45.66 129 GLN A C 1
ATOM 1075 O O . GLN A 1 129 ? 21.972 18.329 -18.285 1.00 45.66 129 GLN A O 1
ATOM 1080 N N . THR A 1 130 ? 23.810 19.494 -17.810 1.00 44.62 130 THR A N 1
ATOM 1081 C CA . THR A 1 130 ? 23.386 19.829 -16.441 1.00 44.62 130 THR A CA 1
ATOM 1082 C C . THR A 1 130 ? 22.257 20.867 -16.384 1.00 44.62 130 THR A C 1
ATOM 1084 O O . THR A 1 130 ? 21.658 21.041 -15.323 1.00 44.62 130 THR A O 1
ATOM 1087 N N . ARG A 1 131 ? 21.920 21.546 -17.497 1.00 39.66 131 ARG A N 1
ATOM 1088 C CA . ARG A 1 131 ? 20.811 22.524 -17.562 1.00 39.66 131 ARG A CA 1
ATOM 1089 C C . ARG A 1 131 ? 19.506 21.984 -18.161 1.00 39.66 131 ARG A C 1
ATOM 1091 O O . ARG A 1 131 ? 18.460 22.571 -17.893 1.00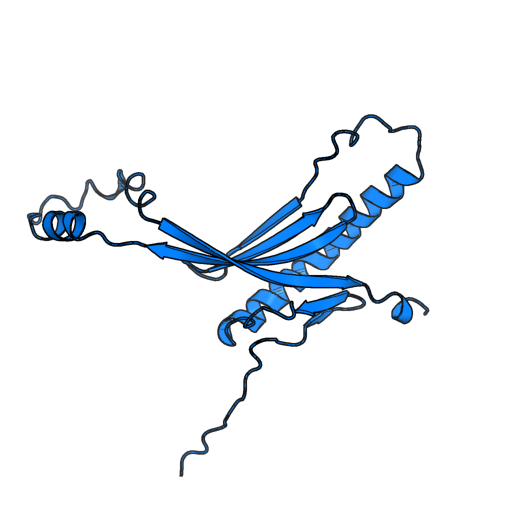 39.66 131 ARG A O 1
ATOM 1098 N N . ASP A 1 132 ? 19.529 20.844 -18.855 1.00 43.16 132 ASP A N 1
ATOM 1099 C CA . ASP A 1 132 ? 18.373 20.302 -19.595 1.00 43.16 132 ASP A CA 1
ATOM 1100 C C . ASP A 1 132 ? 17.653 19.121 -18.918 1.00 43.16 132 ASP A C 1
ATOM 1102 O O . ASP A 1 132 ? 16.913 18.363 -19.547 1.00 43.16 132 ASP A O 1
ATOM 1106 N N . ASN A 1 133 ? 17.715 19.042 -17.585 1.00 47.91 133 ASN A N 1
ATOM 1107 C CA . ASN A 1 133 ? 16.859 18.149 -16.782 1.00 47.91 133 ASN A CA 1
ATOM 1108 C C . ASN A 1 133 ? 15.339 18.397 -16.959 1.00 47.91 133 ASN A C 1
ATOM 1110 O O . ASN A 1 133 ? 14.519 17.671 -16.399 1.00 47.91 133 ASN A O 1
ATOM 1114 N N . LYS A 1 134 ? 14.929 19.403 -17.746 1.00 45.94 134 LYS A N 1
ATOM 1115 C CA . LYS A 1 134 ? 13.528 19.633 -18.135 1.00 45.94 134 LYS A CA 1
ATOM 1116 C C . LYS A 1 134 ? 13.057 18.765 -19.308 1.00 45.94 134 LYS A C 1
ATOM 1118 O O . LYS A 1 134 ? 11.857 18.506 -19.382 1.00 45.94 134 LYS A O 1
ATOM 1123 N N . MET A 1 135 ? 13.940 18.305 -20.201 1.00 41.19 135 MET A N 1
ATOM 1124 C CA . MET A 1 135 ? 13.539 17.434 -21.321 1.00 41.19 135 MET A CA 1
ATOM 1125 C C . MET A 1 135 ? 13.428 15.958 -20.920 1.00 41.19 135 MET A C 1
ATOM 1127 O O . MET A 1 135 ? 12.543 15.270 -21.426 1.00 41.19 135 MET A O 1
ATOM 1131 N N . ALA A 1 136 ? 14.222 15.500 -19.946 1.00 50.88 136 ALA A N 1
ATOM 1132 C CA . ALA A 1 136 ? 14.184 14.122 -19.441 1.00 50.88 136 ALA A CA 1
ATOM 1133 C C . ALA A 1 136 ? 12.811 13.703 -18.865 1.00 50.88 136 ALA A C 1
ATOM 1135 O O . ALA A 1 136 ? 12.470 12.524 -18.862 1.00 50.88 136 ALA A O 1
ATOM 1136 N N . ASN A 1 137 ? 11.986 14.664 -18.431 1.00 52.47 137 ASN A N 1
ATOM 1137 C CA . ASN A 1 137 ? 10.661 14.405 -17.856 1.00 52.47 137 ASN A CA 1
ATOM 1138 C C . ASN A 1 137 ? 9.545 14.144 -18.885 1.00 52.47 137 ASN A C 1
ATOM 1140 O O . ASN A 1 137 ? 8.459 13.731 -18.485 1.00 52.47 137 ASN A O 1
ATOM 1144 N N . ARG A 1 138 ? 9.749 14.391 -20.190 1.00 59.09 138 ARG A N 1
ATOM 1145 C CA . ARG A 1 138 ? 8.673 14.226 -21.195 1.00 59.09 138 ARG A CA 1
ATOM 1146 C C . ARG A 1 138 ? 8.407 12.772 -21.594 1.00 59.09 138 ARG A C 1
ATOM 1148 O O . ARG A 1 138 ? 7.361 12.497 -22.168 1.00 59.09 138 ARG A O 1
ATOM 1155 N N . ASN A 1 139 ? 9.310 11.863 -21.235 1.00 72.69 139 ASN A N 1
ATOM 1156 C CA . ASN A 1 139 ? 9.259 10.456 -21.631 1.00 72.69 139 ASN A CA 1
ATOM 1157 C C . ASN A 1 139 ? 9.075 9.502 -20.441 1.00 72.69 139 ASN A C 1
ATOM 1159 O O . ASN A 1 139 ? 9.323 8.306 -20.571 1.00 72.69 139 ASN A O 1
ATOM 1163 N N . ILE A 1 140 ? 8.678 10.008 -19.272 1.00 80.69 140 ILE A N 1
ATOM 1164 C CA . ILE A 1 140 ? 8.446 9.163 -18.100 1.00 80.69 140 ILE A CA 1
ATOM 1165 C C . ILE A 1 140 ? 6.971 8.778 -18.054 1.00 80.69 140 ILE A C 1
ATOM 1167 O O . ILE A 1 140 ? 6.104 9.640 -17.923 1.00 80.69 140 ILE A O 1
ATOM 1171 N N . VAL A 1 141 ? 6.696 7.480 -18.117 1.00 87.38 141 VAL A N 1
ATOM 1172 C CA . VAL A 1 141 ? 5.375 6.914 -17.822 1.00 87.38 141 VAL A CA 1
ATOM 1173 C C . VAL A 1 141 ? 5.414 6.254 -16.452 1.00 87.38 141 VAL A C 1
ATOM 1175 O O . VAL A 1 141 ? 6.445 5.703 -16.062 1.00 87.38 141 VAL A O 1
ATOM 1178 N N . SER A 1 142 ? 4.311 6.309 -15.707 1.00 89.44 142 SER A N 1
ATOM 1179 C CA . SER A 1 142 ? 4.195 5.595 -14.437 1.00 89.44 142 SER A CA 1
ATOM 1180 C C . SER A 1 142 ? 3.058 4.583 -14.457 1.00 89.44 142 SER A C 1
ATOM 1182 O O . SER A 1 142 ? 1.963 4.854 -14.950 1.00 89.44 142 SER A O 1
ATOM 1184 N N . LEU A 1 143 ? 3.332 3.399 -13.913 1.00 91.56 143 LEU A N 1
ATOM 1185 C CA . LEU A 1 143 ? 2.330 2.388 -13.618 1.00 91.56 143 LEU A CA 1
ATOM 1186 C C . LEU A 1 143 ? 2.052 2.430 -12.120 1.00 91.56 143 LEU A C 1
ATOM 1188 O O . LEU A 1 143 ? 2.960 2.252 -11.310 1.00 91.56 143 LEU A O 1
ATOM 1192 N N . LYS A 1 144 ? 0.793 2.667 -11.755 1.00 92.25 144 LYS A N 1
ATOM 1193 C CA . LYS A 1 144 ? 0.340 2.684 -10.366 1.00 92.25 144 LYS A CA 1
ATOM 1194 C C . LYS A 1 144 ? -0.652 1.552 -10.155 1.00 92.25 144 LYS A C 1
ATOM 1196 O O . LYS A 1 144 ? -1.685 1.523 -10.818 1.00 92.25 144 LYS A O 1
ATOM 1201 N N . TRP A 1 145 ? -0.368 0.657 -9.216 1.00 92.44 145 TRP A N 1
ATOM 1202 C CA . TRP A 1 145 ? -1.295 -0.408 -8.840 1.00 92.44 145 TRP A CA 1
ATOM 1203 C C . TRP A 1 145 ? -1.636 -0.374 -7.360 1.00 92.44 145 TRP A C 1
ATOM 1205 O O . TRP A 1 145 ? -0.815 -0.026 -6.510 1.00 92.44 145 TRP A O 1
ATOM 1215 N N . LEU A 1 146 ? -2.892 -0.712 -7.079 1.00 94.88 146 LEU A N 1
ATOM 1216 C CA . LEU A 1 146 ? -3.434 -0.844 -5.737 1.00 94.88 146 LEU A CA 1
ATOM 1217 C C . LEU A 1 146 ? -2.816 -2.073 -5.067 1.00 94.88 146 LEU A C 1
ATOM 1219 O O . LEU A 1 146 ? -2.938 -3.177 -5.586 1.00 94.88 146 LEU A O 1
ATOM 1223 N N . LEU A 1 147 ? -2.172 -1.881 -3.918 1.00 95.88 147 LEU A N 1
ATOM 1224 C CA . LEU A 1 147 ? -1.654 -2.983 -3.105 1.00 95.88 147 LEU A CA 1
ATOM 1225 C C . LEU A 1 147 ? -2.703 -3.485 -2.120 1.00 95.88 147 LEU A C 1
ATOM 1227 O O . LEU A 1 147 ? -2.768 -4.678 -1.854 1.00 95.88 147 LEU A O 1
ATOM 1231 N N . GLY A 1 148 ? -3.508 -2.582 -1.561 1.00 96.06 148 GLY A N 1
ATOM 1232 C CA . GLY A 1 148 ? -4.489 -2.930 -0.542 1.00 96.06 148 GLY A CA 1
ATOM 1233 C C . GLY A 1 148 ? -4.671 -1.846 0.509 1.00 96.06 148 GLY A C 1
ATOM 1234 O O . GLY A 1 148 ? -4.337 -0.679 0.291 1.00 96.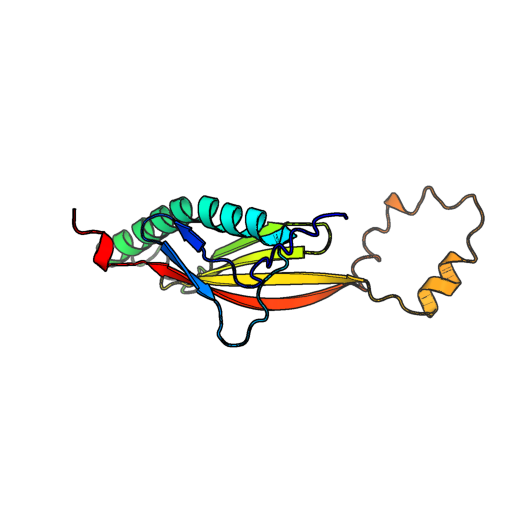06 148 GLY A O 1
ATOM 1235 N N . GLU A 1 149 ? -5.201 -2.249 1.655 1.00 95.94 149 GLU A N 1
ATOM 1236 C CA . GLU A 1 149 ? -5.698 -1.359 2.700 1.00 95.94 149 GLU A CA 1
ATOM 1237 C C . GLU A 1 149 ? -5.069 -1.688 4.052 1.00 95.94 149 GLU A C 1
ATOM 1239 O O . GLU A 1 149 ? -4.818 -2.850 4.385 1.00 95.94 149 GLU A O 1
ATOM 1244 N N . LEU A 1 150 ? -4.836 -0.65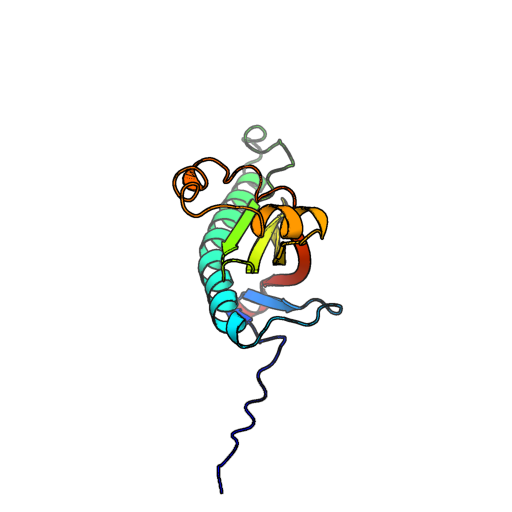6 4.860 1.00 95.75 150 LEU A N 1
ATOM 1245 C CA . LEU A 1 150 ? -4.444 -0.827 6.252 1.00 95.75 150 LEU A CA 1
ATOM 1246 C C . LEU A 1 150 ? -5.688 -0.786 7.138 1.00 95.75 150 LEU A C 1
ATOM 1248 O O . LEU A 1 150 ? -6.404 0.211 7.175 1.00 95.75 150 LEU A O 1
ATOM 1252 N N . LEU A 1 151 ? -5.922 -1.873 7.868 1.00 93.94 151 LEU A N 1
ATOM 1253 C CA . LEU A 1 151 ? -7.106 -2.076 8.694 1.00 93.94 151 LEU A CA 1
ATOM 1254 C C . LEU A 1 151 ? -6.738 -2.129 10.176 1.00 93.94 151 LEU A C 1
ATOM 1256 O O . LEU A 1 151 ? -5.637 -2.549 10.541 1.00 93.94 151 LEU A O 1
ATOM 1260 N N . PHE A 1 152 ? -7.684 -1.737 11.031 1.00 90.00 152 PHE A N 1
ATOM 1261 C CA . PHE A 1 152 ? -7.541 -1.766 12.485 1.00 90.00 152 PHE A CA 1
ATOM 1262 C C . PHE A 1 152 ? -8.376 -2.888 13.111 1.00 90.00 152 PHE A C 1
ATOM 1264 O O . PHE A 1 152 ? -9.590 -2.978 12.921 1.00 90.00 152 PHE A O 1
ATOM 1271 N N . ASP A 1 153 ? -7.717 -3.736 13.889 1.00 89.19 153 ASP A N 1
ATOM 1272 C CA . ASP A 1 153 ? -8.284 -4.874 14.602 1.00 89.19 153 ASP A CA 1
ATOM 1273 C C . ASP A 1 153 ? -8.857 -4.428 15.958 1.00 89.19 153 ASP A C 1
ATOM 1275 O O . ASP A 1 153 ? -8.139 -4.309 16.953 1.00 89.19 153 ASP A O 1
ATOM 1279 N N . ARG A 1 154 ? -10.172 -4.182 15.995 1.00 79.31 154 ARG A N 1
ATOM 1280 C CA . ARG A 1 154 ? -10.894 -3.733 17.203 1.00 79.31 154 ARG A CA 1
ATOM 1281 C C . ARG A 1 154 ? -10.986 -4.801 18.301 1.00 79.31 154 ARG A C 1
ATOM 1283 O O . ARG A 1 154 ? -11.318 -4.470 19.434 1.00 79.31 154 ARG A O 1
ATOM 1290 N N . LEU A 1 155 ? -10.714 -6.070 17.988 1.00 73.12 155 LEU A N 1
ATOM 1291 C CA . LEU A 1 155 ? -10.858 -7.179 18.937 1.00 73.12 155 LEU A CA 1
ATOM 1292 C C . LEU A 1 155 ? -9.643 -7.340 19.862 1.00 73.12 155 LEU A C 1
ATOM 1294 O O . LEU A 1 155 ? -9.733 -8.046 20.860 1.00 73.12 155 LEU A O 1
ATOM 1298 N N . LYS A 1 156 ? -8.511 -6.688 19.564 1.00 58.88 156 LYS A N 1
ATOM 1299 C CA . LYS A 1 156 ? -7.285 -6.764 20.383 1.00 58.88 156 LYS A CA 1
ATOM 1300 C C . LYS A 1 156 ? -7.102 -5.618 21.380 1.00 58.88 156 LYS A C 1
ATOM 1302 O O . LYS A 1 156 ? -6.139 -5.636 22.136 1.00 58.88 156 LYS A O 1
ATOM 1307 N N . THR A 1 157 ? -7.994 -4.631 21.390 1.00 53.09 157 THR A N 1
ATOM 1308 C CA . THR A 1 157 ? -7.895 -3.437 22.250 1.00 53.09 157 THR A CA 1
ATOM 1309 C C . THR A 1 157 ? -8.546 -3.575 23.628 1.00 53.09 157 THR A C 1
ATOM 1311 O O . THR A 1 157 ? -8.537 -2.616 24.389 1.00 53.09 157 THR A O 1
ATOM 1314 N N . THR A 1 158 ? -9.092 -4.739 23.982 1.00 39.66 158 THR A N 1
ATOM 1315 C CA . THR A 1 158 ? -9.527 -5.024 25.357 1.00 39.66 158 THR A CA 1
ATOM 1316 C C . THR A 1 158 ? -8.376 -5.640 26.145 1.00 39.66 158 THR A C 1
ATOM 1318 O O . THR A 1 158 ? -8.235 -6.860 26.154 1.00 39.66 158 THR A O 1
ATOM 1321 N N . ASN A 1 159 ? -7.559 -4.793 26.769 1.00 39.00 159 ASN A N 1
ATOM 1322 C CA . ASN A 1 159 ? -6.744 -5.120 27.941 1.00 39.00 159 ASN A CA 1
ATOM 1323 C C . ASN A 1 159 ? -6.756 -3.914 28.876 1.00 39.00 159 ASN A C 1
ATOM 1325 O O . ASN A 1 159 ? -6.420 -2.813 28.386 1.00 39.00 159 ASN A O 1
#

Secondary structure (DSSP, 8-state):
----------SS---EETTEEEEE-SS-----GGGHHHHHHHHHHHHHHHHHHHHHHHHHHH-TT-TTSS-SS---EEEEEE-SSSEEEEEEE-TT--EEEEEEEEEE---HHHHHHHTT--TT-TTSTTT-TTTGGGGEEEEEEEEEEEEE-GGG---

Sequence (159 aa):
MTNEVNRDFPLKPSVRIGSYFFKWSDNDYGICPSESSAFKNFIRKMIPLLEHYMNILNFEDKNNSQKNLLNDKKHHICIVEKYSMNVSFIMFIDSGGSTVFYREEKFYVRSEKLDNLEEEKDHNTLVLQTRDNKMANRNIVSLKWLLGELLFDRLKTTN

Organism: NCBI:txid2035267

pLDDT: mean 75.29, std 19.79, range [36.81, 97.0]

Foldseek 3Di:
DDPPPPPPQDLADWADDQQKTWDFDPPDSHHDSVCVVVVNVVVVVCVVVLVVVVVVLVVCVVPVPPCPPPVVQFPKDWDWADPDPFWIKIWIQHSVRWIWIKIKGKDFDDDPVVVVVVVPDDPPPPVCVVPVPVVSPPRIDMDIDTGGTMDGRPVNPDD